Protein AF-A0A4U2CRG3-F1 (afdb_monomer_lite)

Structure (mmCIF, N/CA/C/O backbone):
data_AF-A0A4U2CRG3-F1
#
_entry.id   AF-A0A4U2CRG3-F1
#
loop_
_atom_site.group_PDB
_atom_site.id
_atom_site.type_symbol
_atom_site.label_atom_id
_atom_site.label_alt_id
_atom_site.label_comp_id
_atom_site.label_asym_id
_atom_site.label_entity_id
_atom_site.label_seq_id
_atom_site.pdbx_PDB_ins_code
_atom_site.Cartn_x
_atom_site.Cartn_y
_atom_site.Cartn_z
_atom_site.occupancy
_atom_site.B_iso_or_equiv
_atom_site.auth_seq_id
_atom_site.auth_comp_id
_atom_site.auth_asym_id
_atom_site.auth_atom_id
_atom_site.pdbx_PDB_model_num
ATOM 1 N N . SER A 1 1 ? 3.330 -23.494 9.020 1.00 34.62 1 SER A N 1
ATOM 2 C CA . SER A 1 1 ? 2.070 -23.099 9.670 1.00 34.62 1 SER A CA 1
ATOM 3 C C . SER A 1 1 ? 2.038 -21.586 9.669 1.00 34.62 1 SER A C 1
ATOM 5 O O . SER A 1 1 ? 2.830 -20.993 10.389 1.00 34.62 1 SER A O 1
ATOM 7 N N . PHE A 1 2 ? 1.264 -20.966 8.780 1.00 39.31 2 PHE A N 1
ATOM 8 C CA . PHE A 1 2 ? 1.054 -19.518 8.802 1.00 39.31 2 PHE A CA 1
ATOM 9 C C . PHE A 1 2 ? -0.208 -19.295 9.628 1.00 39.31 2 PHE A C 1
ATOM 11 O O . PHE A 1 2 ? -1.276 -19.777 9.255 1.00 39.31 2 PHE A O 1
ATOM 18 N N . GLY A 1 3 ? -0.039 -18.716 10.817 1.00 34.44 3 GLY A N 1
ATOM 19 C CA . GLY A 1 3 ? -1.126 -18.484 11.757 1.00 34.44 3 GLY A CA 1
ATOM 20 C C . GLY A 1 3 ? -2.215 -17.653 11.096 1.00 34.44 3 GLY A C 1
ATOM 21 O O . GLY A 1 3 ? -1.946 -16.582 10.565 1.00 34.44 3 GLY A O 1
ATOM 22 N N . ASN A 1 4 ? -3.432 -18.178 11.112 1.00 43.06 4 ASN A N 1
ATOM 23 C CA . ASN A 1 4 ? -4.621 -17.465 10.688 1.00 43.06 4 ASN A CA 1
ATOM 24 C C . ASN A 1 4 ? -4.918 -16.393 11.757 1.00 43.06 4 ASN A C 1
ATOM 26 O O . ASN A 1 4 ? -5.505 -16.703 12.793 1.00 43.06 4 ASN A O 1
ATOM 30 N N . THR A 1 5 ? -4.419 -15.169 11.570 1.00 43.66 5 THR A N 1
ATOM 31 C CA . THR A 1 5 ? -4.687 -14.012 12.437 1.00 43.66 5 THR A CA 1
ATOM 32 C C . THR A 1 5 ? -6.069 -13.465 12.104 1.00 43.66 5 THR A C 1
ATOM 34 O O . THR A 1 5 ? -6.242 -12.618 11.236 1.00 43.66 5 THR A O 1
ATOM 37 N N . THR A 1 6 ? -7.087 -13.948 12.811 1.00 58.34 6 THR A N 1
ATOM 38 C CA . THR A 1 6 ? -8.509 -13.586 12.648 1.00 58.34 6 THR A CA 1
ATOM 39 C C . THR A 1 6 ? -8.851 -12.102 12.900 1.00 58.34 6 THR A C 1
ATOM 41 O O . THR A 1 6 ? -10.028 -11.775 12.989 1.00 58.34 6 THR A O 1
ATOM 44 N N . ASN A 1 7 ? -7.866 -11.200 13.013 1.00 78.94 7 ASN A N 1
ATOM 45 C CA . ASN A 1 7 ? -8.049 -9.764 13.269 1.00 78.94 7 ASN A CA 1
ATOM 46 C C . ASN A 1 7 ? -7.220 -8.871 12.322 1.00 78.94 7 ASN A C 1
ATOM 48 O O . ASN A 1 7 ? -6.782 -7.792 12.711 1.00 78.94 7 ASN A O 1
ATOM 52 N N . GLN A 1 8 ? -6.967 -9.321 11.091 1.00 82.31 8 GLN A N 1
ATOM 53 C CA . GLN A 1 8 ? -6.216 -8.565 10.087 1.00 82.31 8 GLN A CA 1
ATOM 54 C C . GLN A 1 8 ? -7.108 -8.242 8.886 1.00 82.31 8 GLN A C 1
ATOM 56 O O . GLN A 1 8 ? -7.742 -9.128 8.312 1.00 82.31 8 GLN A O 1
ATOM 61 N N . LEU A 1 9 ? -7.135 -6.972 8.488 1.00 86.06 9 LEU A N 1
ATOM 62 C CA . LEU A 1 9 ? -7.739 -6.536 7.236 1.00 86.06 9 LEU A CA 1
ATOM 63 C C . LEU A 1 9 ? -6.715 -6.695 6.116 1.00 86.06 9 LEU A C 1
ATOM 65 O O . LEU A 1 9 ? -5.540 -6.364 6.283 1.00 86.06 9 LEU A O 1
ATOM 69 N N . SER A 1 10 ? -7.160 -7.196 4.967 1.00 87.62 10 SER A N 1
ATOM 70 C CA . SER A 1 10 ? -6.296 -7.391 3.807 1.00 87.62 10 SER A CA 1
ATOM 71 C C . SER A 1 10 ? -6.995 -6.982 2.520 1.00 87.62 10 SER A C 1
ATOM 73 O O . SER A 1 10 ? -8.203 -7.147 2.368 1.00 87.62 10 SER A O 1
ATOM 75 N N . SER A 1 11 ? -6.215 -6.441 1.592 1.00 88.31 11 SER A N 1
ATOM 76 C CA . SER A 1 11 ? -6.631 -6.179 0.220 1.00 88.31 11 SER A CA 1
ATOM 77 C C . SER A 1 11 ? -5.469 -6.474 -0.717 1.00 88.31 11 SER A C 1
ATOM 79 O O . SER A 1 11 ? -4.310 -6.365 -0.325 1.00 88.31 11 SER A O 1
ATOM 81 N N . GLY A 1 12 ? -5.751 -6.843 -1.960 1.00 89.75 12 GLY A N 1
ATOM 82 C CA . GLY A 1 12 ? -4.706 -7.192 -2.912 1.00 89.75 12 GLY A CA 1
ATOM 83 C C . GLY A 1 12 ? -5.208 -7.260 -4.339 1.00 89.75 12 GLY A C 1
ATOM 84 O O . GLY A 1 12 ? -6.406 -7.171 -4.605 1.00 89.75 12 GLY A O 1
ATOM 85 N N . GLY A 1 13 ? -4.267 -7.440 -5.255 1.00 89.25 13 GLY A N 1
ATOM 86 C CA . GLY A 1 13 ? -4.544 -7.556 -6.675 1.00 89.25 13 GLY A CA 1
ATOM 87 C C . GLY A 1 13 ? -3.283 -7.852 -7.471 1.00 89.25 13 GLY A C 1
ATOM 88 O O . GLY A 1 13 ? -2.215 -8.118 -6.917 1.00 89.25 13 GLY A O 1
ATOM 89 N N . THR A 1 14 ? -3.416 -7.785 -8.790 1.00 87.69 14 THR A N 1
ATOM 90 C CA . THR A 1 14 ? -2.298 -7.952 -9.716 1.00 87.69 14 THR A CA 1
ATOM 91 C C . THR A 1 14 ? -2.260 -6.761 -10.657 1.00 87.69 14 THR A C 1
ATOM 93 O O . THR A 1 14 ? -3.281 -6.389 -11.235 1.00 87.69 14 THR A O 1
ATOM 96 N N . LEU A 1 15 ? -1.084 -6.161 -10.802 1.00 85.12 15 LEU A N 1
ATOM 97 C CA . LEU A 1 15 ? -0.786 -5.222 -11.871 1.00 85.12 15 LEU A CA 1
ATOM 98 C C . LEU A 1 15 ? -0.105 -5.961 -13.015 1.00 85.12 15 LEU A C 1
ATOM 100 O O . LEU A 1 15 ? 0.742 -6.822 -12.792 1.00 85.12 15 LEU A O 1
ATOM 104 N N . GLN A 1 16 ? -0.464 -5.596 -14.238 1.00 79.75 16 GLN A N 1
ATOM 105 C CA . GLN A 1 16 ? 0.242 -6.036 -15.431 1.00 79.75 16 GLN A CA 1
ATOM 106 C C . GLN A 1 16 ? 1.063 -4.870 -15.963 1.00 79.75 16 GLN A C 1
ATOM 108 O O . GLN A 1 16 ? 0.558 -3.750 -16.070 1.00 79.75 16 GLN A O 1
ATOM 113 N N . VAL A 1 17 ? 2.324 -5.146 -16.277 1.00 71.56 17 VAL A N 1
ATOM 114 C CA . VAL A 1 17 ? 3.139 -4.282 -17.124 1.00 71.56 17 VAL A CA 1
ATOM 115 C C . VAL A 1 17 ? 3.112 -4.891 -18.520 1.00 71.56 17 VAL A C 1
ATOM 117 O O . VAL A 1 17 ? 3.406 -6.074 -18.691 1.00 71.56 17 VAL A O 1
ATOM 120 N N . ILE A 1 18 ? 2.661 -4.110 -19.496 1.00 64.31 18 ILE A N 1
ATOM 121 C CA . ILE A 1 18 ? 2.732 -4.472 -20.909 1.00 64.31 18 ILE A CA 1
ATOM 122 C C . ILE A 1 18 ? 3.911 -3.672 -21.441 1.00 64.31 18 ILE A C 1
ATOM 124 O O . ILE A 1 18 ? 3.756 -2.506 -21.785 1.00 64.31 18 ILE A O 1
ATOM 128 N N . ASP A 1 19 ? 5.092 -4.276 -21.393 1.00 59.72 19 ASP A N 1
ATOM 129 C CA . ASP A 1 19 ? 6.303 -3.694 -21.961 1.00 59.72 19 ASP A CA 1
ATOM 130 C C . ASP A 1 19 ? 6.549 -4.348 -23.337 1.00 59.72 19 ASP A C 1
ATOM 132 O O . ASP A 1 19 ? 6.550 -5.583 -23.420 1.00 59.72 19 ASP A O 1
ATOM 136 N N . PRO A 1 20 ? 6.651 -3.571 -24.433 1.00 56.03 20 PRO A N 1
ATOM 137 C CA . PRO A 1 20 ? 6.854 -4.118 -25.774 1.00 56.03 20 PRO A CA 1
ATOM 138 C C . PRO A 1 20 ? 8.214 -4.819 -25.936 1.00 56.03 20 PRO A C 1
ATOM 140 O O . PRO A 1 20 ? 8.336 -5.691 -26.802 1.00 56.03 20 PRO A O 1
ATOM 143 N N . ASP A 1 21 ? 9.197 -4.522 -25.081 1.00 61.81 21 ASP A N 1
ATOM 144 C CA . ASP A 1 21 ? 10.467 -5.232 -24.995 1.00 61.81 21 ASP A CA 1
ATOM 145 C C . ASP A 1 21 ? 10.328 -6.386 -23.981 1.00 61.81 21 ASP A C 1
ATOM 147 O O . ASP A 1 21 ? 10.588 -6.293 -22.781 1.00 61.81 21 ASP A O 1
ATOM 151 N N . HIS A 1 22 ? 9.870 -7.530 -24.497 1.00 55.59 22 HIS A N 1
ATOM 152 C CA . HIS A 1 22 ? 9.448 -8.730 -23.754 1.00 55.59 22 HIS A CA 1
ATOM 153 C C . HIS A 1 22 ? 10.429 -9.292 -22.692 1.00 55.59 22 HIS A C 1
ATOM 155 O O . HIS A 1 22 ? 10.020 -10.137 -21.893 1.00 55.59 22 HIS A O 1
ATOM 161 N N . ASP A 1 23 ? 11.693 -8.860 -22.654 1.00 58.47 23 ASP A N 1
ATOM 162 C CA . ASP A 1 23 ? 12.725 -9.363 -21.733 1.00 58.47 23 ASP A CA 1
ATOM 163 C C . ASP A 1 23 ? 12.799 -8.604 -20.389 1.00 58.47 23 ASP A C 1
ATOM 165 O O . ASP A 1 23 ? 13.526 -9.026 -19.488 1.00 58.47 23 ASP A O 1
ATOM 169 N N . GLN A 1 24 ? 12.030 -7.519 -20.204 1.00 61.00 24 GLN A N 1
ATOM 170 C CA . GLN A 1 24 ? 12.065 -6.695 -18.979 1.00 61.00 24 GLN A CA 1
ATOM 171 C C . GLN A 1 24 ? 10.696 -6.494 -18.304 1.00 61.00 24 GLN A C 1
ATOM 173 O O . GLN A 1 24 ? 10.538 -5.628 -17.439 1.00 61.00 24 GLN A O 1
ATOM 178 N N . ALA A 1 25 ? 9.707 -7.333 -18.623 1.00 68.75 25 ALA A N 1
ATOM 179 C CA . ALA A 1 25 ? 8.384 -7.271 -18.010 1.00 68.75 25 ALA A CA 1
ATOM 180 C C . ALA A 1 25 ? 8.427 -7.645 -16.510 1.00 68.75 25 ALA A C 1
ATOM 182 O O . ALA A 1 25 ? 8.412 -8.818 -16.132 1.00 68.75 25 ALA A O 1
ATOM 183 N N . GLY A 1 26 ? 8.457 -6.640 -15.634 1.00 84.88 26 GLY A N 1
ATOM 184 C CA . GLY A 1 26 ? 8.316 -6.819 -14.190 1.00 84.88 26 GLY A CA 1
ATOM 185 C C . GLY A 1 26 ? 8.336 -5.512 -13.402 1.00 84.88 26 GLY A C 1
ATOM 186 O O . GLY A 1 26 ? 8.660 -4.450 -13.932 1.00 84.88 26 GLY A O 1
ATOM 187 N N . PHE A 1 27 ? 7.998 -5.603 -12.117 1.00 89.94 27 PHE A N 1
ATOM 188 C CA . PHE A 1 27 ? 8.030 -4.489 -11.164 1.00 89.94 27 PHE A CA 1
ATOM 189 C C . PHE A 1 27 ? 9.222 -4.585 -10.210 1.00 89.94 27 PHE A C 1
ATOM 191 O O . PHE A 1 27 ? 9.689 -5.674 -9.870 1.00 89.94 27 PHE A O 1
ATOM 198 N N . ILE A 1 28 ? 9.678 -3.441 -9.709 1.00 93.31 28 ILE A N 1
ATOM 199 C CA . ILE A 1 28 ? 10.586 -3.397 -8.564 1.00 93.31 28 ILE A CA 1
ATOM 200 C C . ILE A 1 28 ? 9.822 -3.921 -7.340 1.00 93.31 28 ILE A C 1
ATOM 202 O O . ILE A 1 28 ? 8.840 -3.320 -6.896 1.00 93.31 28 ILE A O 1
ATOM 206 N N . ALA A 1 29 ? 10.257 -5.063 -6.801 1.00 95.56 29 ALA A N 1
ATOM 207 C CA . ALA A 1 29 ? 9.655 -5.629 -5.602 1.00 95.56 29 ALA A CA 1
ATOM 208 C C . ALA A 1 29 ? 9.928 -4.722 -4.395 1.00 95.56 29 ALA A C 1
ATOM 210 O O . ALA A 1 29 ? 11.069 -4.321 -4.158 1.00 95.56 29 ALA A O 1
ATOM 211 N N . GLN A 1 30 ? 8.891 -4.421 -3.617 1.00 96.56 30 GLN A N 1
ATOM 212 C CA . GLN A 1 30 ? 9.013 -3.535 -2.463 1.00 96.56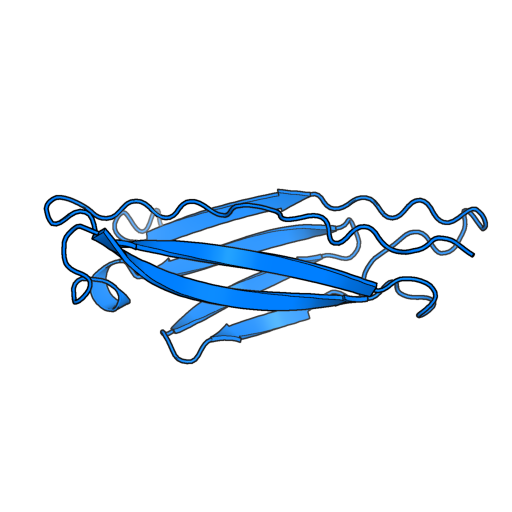 30 GLN A CA 1
ATOM 213 C C . GLN A 1 30 ? 8.037 -3.893 -1.350 1.00 96.56 30 GLN A C 1
ATOM 215 O O . GLN A 1 30 ? 6.928 -4.371 -1.598 1.00 96.56 30 GLN A O 1
ATOM 220 N N . THR A 1 31 ? 8.466 -3.595 -0.124 1.00 97.81 31 THR A N 1
ATOM 221 C CA . THR A 1 31 ? 7.667 -3.679 1.096 1.00 97.81 31 THR A CA 1
ATOM 222 C C . THR A 1 31 ? 7.692 -2.319 1.780 1.00 97.81 31 THR A C 1
ATOM 224 O O . THR A 1 31 ? 8.766 -1.789 2.061 1.00 97.81 31 THR A O 1
ATOM 227 N N . ILE A 1 32 ? 6.518 -1.752 2.050 1.00 97.50 32 ILE A N 1
ATOM 228 C CA . ILE A 1 32 ? 6.365 -0.426 2.654 1.00 97.50 32 ILE A CA 1
ATOM 229 C C . ILE A 1 32 ? 5.488 -0.553 3.897 1.00 97.50 32 ILE A C 1
ATOM 231 O O . ILE A 1 32 ? 4.353 -1.021 3.821 1.00 97.50 32 ILE A O 1
ATOM 235 N N . THR A 1 33 ? 5.998 -0.097 5.039 1.00 96.81 33 THR A N 1
ATOM 236 C CA . THR A 1 33 ? 5.207 0.047 6.265 1.00 96.81 33 THR A CA 1
ATOM 237 C C . THR A 1 33 ? 4.652 1.466 6.338 1.00 96.81 33 THR A C 1
ATOM 239 O O . THR A 1 33 ? 5.403 2.437 6.310 1.00 96.81 33 THR A O 1
ATOM 242 N N . THR A 1 34 ? 3.332 1.580 6.426 1.00 94.25 34 THR A N 1
ATOM 243 C CA . THR A 1 34 ? 2.606 2.852 6.566 1.00 94.25 34 THR A CA 1
ATOM 244 C C . THR A 1 34 ? 2.641 3.363 8.005 1.00 94.25 34 THR A C 1
ATOM 246 O O . THR A 1 34 ? 2.852 2.591 8.942 1.00 94.25 34 THR A O 1
ATOM 249 N N . THR A 1 35 ? 2.386 4.659 8.199 1.00 92.06 35 THR A N 1
ATOM 250 C CA . THR A 1 35 ? 2.285 5.278 9.535 1.00 92.06 35 THR A CA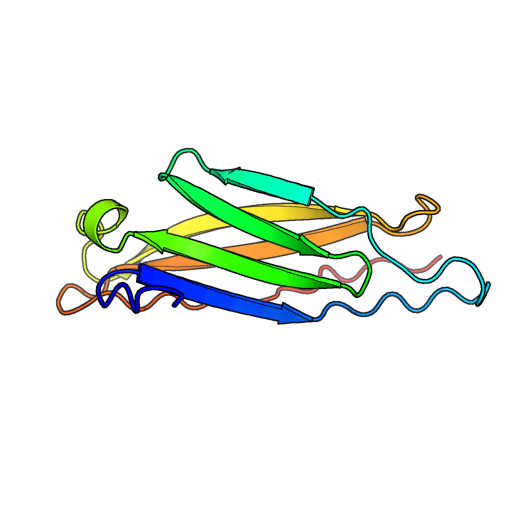 1
ATOM 251 C C . THR A 1 35 ? 1.197 4.644 10.400 1.00 92.06 35 THR A C 1
ATOM 253 O O . THR A 1 35 ? 1.387 4.494 11.603 1.00 92.06 35 THR A O 1
ATOM 256 N N . GLU A 1 36 ? 0.109 4.186 9.776 1.00 88.62 36 GLU A N 1
ATOM 257 C CA . GLU A 1 36 ? -1.006 3.488 10.433 1.00 88.62 36 GLU A CA 1
ATOM 258 C C . GLU A 1 36 ? -0.657 2.045 10.848 1.00 88.62 36 GLU A C 1
ATOM 260 O O . GLU A 1 36 ? -1.459 1.345 11.462 1.00 88.62 36 GLU A O 1
ATOM 265 N N . GLY A 1 37 ? 0.553 1.574 10.530 1.00 91.38 37 GLY A N 1
ATOM 266 C CA . GLY A 1 37 ? 1.017 0.225 10.854 1.00 91.38 37 GLY A CA 1
ATOM 267 C C . GLY A 1 37 ? 0.590 -0.847 9.853 1.00 91.38 37 GLY A C 1
ATOM 268 O O . GLY A 1 37 ? 0.838 -2.025 10.092 1.00 91.38 37 GLY A O 1
ATOM 269 N N . GLY A 1 38 ? -0.018 -0.466 8.728 1.00 93.50 38 GLY A N 1
ATOM 270 C CA . GLY A 1 38 ? -0.257 -1.386 7.621 1.00 93.50 38 GLY A CA 1
ATOM 271 C C . GLY A 1 38 ? 1.003 -1.650 6.797 1.00 93.50 38 GLY A C 1
ATOM 272 O O . GLY A 1 38 ? 1.882 -0.793 6.704 1.00 93.50 38 GLY A O 1
ATOM 273 N N . GLN A 1 39 ? 1.072 -2.819 6.172 1.00 97.00 39 GLN A N 1
ATOM 274 C CA . GLN A 1 39 ? 2.173 -3.288 5.345 1.00 97.00 39 GLN A CA 1
ATOM 275 C C . GLN A 1 39 ? 1.700 -3.501 3.906 1.00 97.00 39 GLN A C 1
ATOM 277 O O . GLN A 1 39 ? 0.868 -4.370 3.636 1.00 97.00 39 GLN A O 1
ATOM 282 N N . PHE A 1 40 ? 2.269 -2.729 2.986 1.00 97.31 40 PHE A N 1
ATOM 283 C CA . PHE A 1 40 ? 2.150 -2.932 1.549 1.00 97.31 40 PHE A CA 1
ATOM 284 C C . PHE A 1 40 ? 3.298 -3.801 1.037 1.00 97.31 40 PHE A C 1
ATOM 286 O O . PHE A 1 40 ? 4.441 -3.614 1.446 1.00 97.31 40 PHE A O 1
ATOM 293 N N . ASN A 1 41 ? 3.003 -4.716 0.120 1.00 97.31 41 ASN A N 1
ATOM 294 C CA . ASN A 1 41 ? 3.977 -5.528 -0.596 1.00 97.31 41 ASN A CA 1
ATOM 295 C C . ASN A 1 41 ? 3.606 -5.578 -2.077 1.00 97.31 41 ASN A C 1
ATOM 297 O O . ASN A 1 41 ? 2.427 -5.730 -2.387 1.00 97.31 41 ASN A O 1
ATOM 301 N N . ILE A 1 42 ? 4.593 -5.559 -2.971 1.00 95.81 42 ILE A N 1
ATOM 302 C CA . ILE A 1 42 ? 4.449 -5.953 -4.379 1.00 95.81 42 ILE A CA 1
ATOM 303 C C . ILE A 1 42 ? 5.649 -6.803 -4.800 1.00 95.81 42 ILE A C 1
ATOM 305 O O . ILE A 1 42 ? 6.778 -6.524 -4.397 1.00 95.81 42 ILE A O 1
ATOM 309 N N . ASN A 1 43 ? 5.410 -7.857 -5.581 1.00 94.94 43 ASN A N 1
ATOM 310 C CA . ASN A 1 43 ? 6.470 -8.689 -6.153 1.00 94.94 43 ASN A CA 1
ATOM 311 C C . ASN A 1 43 ? 6.763 -8.329 -7.619 1.00 94.94 43 ASN A C 1
ATOM 313 O O . ASN A 1 43 ? 6.048 -7.543 -8.238 1.00 94.94 43 ASN A O 1
ATOM 317 N N . ALA A 1 44 ? 7.806 -8.938 -8.188 1.00 92.38 44 ALA A N 1
ATOM 318 C CA . ALA A 1 44 ? 8.219 -8.667 -9.565 1.00 92.38 44 ALA A CA 1
ATOM 319 C C . ALA A 1 44 ? 7.140 -9.006 -10.605 1.00 92.38 44 ALA A C 1
ATOM 321 O O . ALA A 1 44 ? 7.074 -8.371 -11.652 1.00 92.38 44 ALA A O 1
ATOM 322 N N . GLN A 1 45 ? 6.256 -9.955 -10.295 1.00 89.88 45 GLN A N 1
ATOM 323 C CA . GLN A 1 45 ? 5.116 -10.336 -11.127 1.00 89.88 45 GLN A CA 1
ATOM 324 C C . GLN A 1 45 ? 3.900 -9.401 -10.960 1.00 89.88 45 GLN A C 1
ATOM 326 O O . GLN A 1 45 ? 2.835 -9.676 -11.507 1.00 89.88 45 GLN A O 1
ATOM 331 N N . GLY A 1 46 ? 4.020 -8.322 -10.181 1.00 89.94 46 GLY A N 1
ATOM 332 C CA . GLY A 1 46 ? 2.961 -7.333 -9.980 1.00 89.94 46 GLY A CA 1
ATOM 333 C C . GLY A 1 46 ? 1.858 -7.762 -9.012 1.00 89.94 46 GLY A C 1
ATOM 334 O O . GLY A 1 46 ? 0.855 -7.058 -8.889 1.00 89.94 46 GLY A O 1
ATOM 335 N N . HIS A 1 47 ? 2.011 -8.886 -8.304 1.00 92.94 47 HIS A N 1
ATOM 336 C CA . HIS A 1 47 ? 1.081 -9.259 -7.240 1.00 92.94 47 HIS A CA 1
ATOM 337 C C . HIS A 1 47 ? 1.352 -8.372 -6.039 1.00 92.94 47 HIS A C 1
ATOM 339 O O . HIS A 1 47 ? 2.456 -8.394 -5.486 1.00 92.94 47 HIS A O 1
ATOM 345 N N . TRP A 1 48 ? 0.339 -7.621 -5.629 1.00 95.50 48 TRP A N 1
ATOM 346 C CA . TRP A 1 48 ? 0.429 -6.721 -4.498 1.00 95.50 48 TRP A CA 1
ATOM 347 C C . TRP A 1 48 ? -0.574 -7.083 -3.409 1.00 95.50 48 TRP A C 1
ATOM 349 O O . TRP A 1 48 ? -1.633 -7.663 -3.661 1.00 95.50 48 TRP A O 1
ATOM 359 N N . SER A 1 49 ? -0.229 -6.727 -2.177 1.00 95.19 49 SER A N 1
ATOM 360 C CA . SER A 1 49 ? -1.110 -6.839 -1.020 1.00 95.19 49 SER A CA 1
ATOM 361 C C . SER A 1 49 ? -0.885 -5.680 -0.061 1.00 95.19 49 SER A C 1
ATOM 363 O O . SER A 1 49 ? 0.234 -5.196 0.085 1.00 95.19 49 SER A O 1
ATOM 365 N N . TYR A 1 50 ? -1.948 -5.258 0.607 1.00 94.75 50 TYR A N 1
ATOM 366 C CA . TYR A 1 50 ? -1.917 -4.386 1.767 1.00 94.75 50 TYR A CA 1
ATOM 367 C C . TYR A 1 50 ? -2.585 -5.102 2.934 1.00 94.75 50 TYR A C 1
ATOM 369 O O . TYR A 1 50 ? -3.676 -5.650 2.781 1.00 94.75 50 TYR A O 1
ATOM 377 N N . ASN A 1 51 ? -1.927 -5.096 4.087 1.00 92.44 51 ASN A N 1
ATOM 378 C CA . ASN A 1 51 ? -2.379 -5.763 5.299 1.00 92.44 51 ASN A CA 1
ATOM 379 C C . ASN A 1 51 ? -2.302 -4.793 6.469 1.00 92.44 51 ASN A C 1
ATOM 381 O O . ASN A 1 51 ? -1.277 -4.143 6.631 1.00 92.44 51 ASN A O 1
ATOM 385 N N . ILE A 1 52 ? -3.331 -4.715 7.303 1.00 90.62 52 ILE A N 1
ATOM 386 C CA . ILE A 1 52 ? -3.303 -3.903 8.521 1.00 90.62 52 ILE A CA 1
ATOM 387 C C . ILE A 1 52 ? -4.075 -4.605 9.633 1.00 90.62 52 ILE A C 1
ATOM 389 O O . ILE A 1 52 ? -5.135 -5.185 9.391 1.00 90.62 52 ILE A O 1
ATOM 393 N N . ASP A 1 53 ? -3.542 -4.566 10.853 1.00 88.00 53 ASP A N 1
ATOM 394 C CA . ASP A 1 53 ? -4.257 -5.080 12.018 1.00 88.00 53 ASP A CA 1
ATOM 395 C C . ASP A 1 53 ? -5.519 -4.253 12.249 1.00 88.00 53 ASP A C 1
ATOM 397 O O . ASP A 1 53 ? -5.483 -3.022 12.292 1.00 88.00 53 ASP A O 1
ATOM 401 N N . ASN A 1 54 ? -6.639 -4.939 12.443 1.00 84.12 54 ASN A N 1
ATOM 402 C CA . ASN A 1 54 ? -7.930 -4.310 12.669 1.00 84.12 54 ASN A CA 1
ATOM 403 C C . ASN A 1 54 ? -7.893 -3.340 13.869 1.00 84.12 54 ASN A C 1
ATOM 405 O O . ASN A 1 54 ? -8.448 -2.246 13.795 1.00 84.12 54 ASN A O 1
ATOM 409 N N . ASP A 1 55 ? -7.157 -3.681 14.934 1.00 85.62 55 ASP A N 1
ATOM 410 C CA . ASP A 1 55 ? -6.995 -2.840 16.131 1.00 85.62 55 ASP A CA 1
ATOM 411 C C . ASP A 1 55 ? -6.411 -1.450 15.829 1.00 85.62 55 ASP A C 1
ATOM 413 O O . ASP A 1 55 ? -6.670 -0.495 16.561 1.00 85.62 55 ASP A O 1
ATOM 417 N N . LYS A 1 56 ? -5.645 -1.305 14.739 1.00 87.06 56 LYS A N 1
ATOM 418 C CA . LYS A 1 56 ? -5.081 -0.014 14.322 1.00 87.06 56 LYS A CA 1
ATOM 419 C C . LYS A 1 56 ? -6.132 0.932 13.765 1.00 87.06 56 LYS A C 1
ATOM 421 O O . LYS A 1 56 ? -5.953 2.141 13.853 1.00 87.06 56 LYS A O 1
ATOM 426 N N . VAL A 1 57 ? -7.233 0.399 13.244 1.00 85.38 57 VAL A N 1
ATOM 427 C CA . VAL A 1 57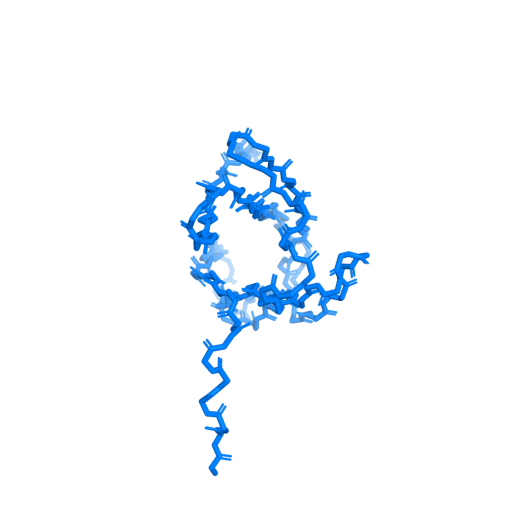 ? -8.252 1.167 12.516 1.00 85.38 57 VAL A CA 1
ATOM 428 C C . VAL A 1 57 ? -9.604 1.201 13.229 1.00 85.38 57 VAL A C 1
ATOM 430 O O . VAL A 1 57 ? -10.540 1.818 12.735 1.00 85.38 57 VAL A O 1
ATOM 433 N N . GLN A 1 58 ? -9.699 0.612 14.428 1.00 82.88 58 GLN A N 1
ATOM 434 C CA . GLN A 1 58 ? -10.896 0.650 15.285 1.00 82.88 58 GLN A CA 1
ATOM 435 C C . GLN A 1 58 ? -11.326 2.066 15.695 1.00 82.88 58 GLN A C 1
ATOM 437 O O . GLN A 1 58 ? -12.451 2.263 16.141 1.00 82.88 58 GLN A O 1
ATOM 442 N N . HIS A 1 59 ? -10.439 3.053 15.562 1.00 82.75 59 HIS A N 1
ATOM 443 C CA . HIS A 1 59 ? -10.758 4.448 15.843 1.00 82.75 59 HIS A CA 1
ATOM 444 C C . HIS A 1 59 ? -11.605 5.110 14.742 1.00 82.75 59 HIS A C 1
ATOM 446 O O . HIS A 1 59 ? -12.129 6.193 14.979 1.00 82.75 59 HIS A O 1
ATOM 452 N N . LEU A 1 60 ? -11.737 4.489 13.562 1.00 83.44 60 LEU A N 1
ATOM 453 C CA . LEU A 1 60 ? -12.564 4.998 12.469 1.00 83.44 60 LEU A CA 1
ATOM 454 C C . LEU A 1 60 ? -14.042 4.670 12.717 1.00 83.44 60 LEU A C 1
ATOM 456 O O . LEU A 1 60 ? -14.452 3.505 12.701 1.00 83.44 60 LEU A O 1
ATOM 460 N N . GLY A 1 61 ? -14.857 5.704 12.892 1.00 81.75 61 GLY A N 1
ATOM 461 C CA . GLY A 1 61 ? -16.309 5.612 12.938 1.00 81.75 61 GLY A CA 1
ATOM 462 C C . GLY A 1 61 ? -16.940 5.320 11.573 1.00 81.75 61 GLY A C 1
ATOM 463 O O . GLY A 1 61 ? -16.283 5.286 10.530 1.00 81.75 61 GLY A O 1
ATOM 464 N N . ALA A 1 62 ? -18.259 5.105 11.565 1.00 81.50 62 ALA A N 1
ATOM 465 C CA . ALA A 1 62 ? -19.006 4.884 10.327 1.00 81.50 62 ALA A CA 1
ATOM 466 C C . ALA A 1 62 ? -18.879 6.086 9.385 1.00 81.50 62 ALA A C 1
ATOM 468 O O . ALA A 1 62 ? -19.196 7.216 9.757 1.00 81.50 62 ALA A O 1
ATOM 469 N N . GLY A 1 63 ? -18.463 5.819 8.147 1.00 81.06 63 GLY A N 1
ATOM 470 C CA . GLY A 1 63 ? -18.277 6.849 7.124 1.00 81.06 63 GLY A CA 1
ATOM 471 C C . GLY A 1 63 ? -16.929 7.570 7.197 1.00 81.06 63 GLY A C 1
ATOM 472 O O . GLY A 1 63 ? -16.625 8.355 6.301 1.00 81.06 63 GLY A O 1
ATOM 473 N N . GLU A 1 64 ? -16.101 7.282 8.204 1.00 85.88 64 GLU A N 1
ATOM 474 C CA . GLU A 1 64 ? -14.710 7.726 8.234 1.00 85.88 64 GLU A CA 1
ATOM 475 C C . GLU A 1 64 ? -13.835 6.790 7.396 1.00 85.88 64 GLU A C 1
ATOM 477 O O . GLU A 1 64 ? -14.120 5.602 7.231 1.00 85.88 64 GLU A O 1
ATOM 482 N N . SER A 1 65 ? -12.765 7.331 6.819 1.00 88.12 65 SER A N 1
ATOM 483 C CA . SER A 1 65 ? -11.802 6.541 6.055 1.00 88.12 65 SER A CA 1
ATOM 484 C C . SER A 1 65 ? -10.448 7.229 5.994 1.00 88.12 65 SER A C 1
ATOM 486 O O . SER A 1 65 ? -10.360 8.449 6.146 1.00 88.12 65 SER A O 1
ATOM 488 N N . PHE A 1 66 ? -9.406 6.456 5.708 1.00 88.25 66 PHE A N 1
ATOM 489 C CA . PHE A 1 66 ? -8.128 6.997 5.256 1.00 88.25 66 PHE A CA 1
ATOM 490 C C . PHE A 1 66 ? -7.679 6.315 3.968 1.00 88.25 66 PHE A C 1
ATOM 492 O O . PHE A 1 66 ? -8.143 5.229 3.617 1.00 88.25 66 PHE A O 1
ATOM 499 N N . GLN A 1 67 ? -6.752 6.970 3.274 1.00 91.94 67 GLN A N 1
ATOM 500 C CA . GLN A 1 67 ? -6.152 6.476 2.042 1.00 91.94 67 GLN A CA 1
ATOM 501 C C . GLN A 1 67 ? -4.640 6.342 2.197 1.00 91.94 67 GLN A C 1
ATOM 503 O O . GLN A 1 67 ? -4.004 7.130 2.896 1.00 91.94 67 GLN A O 1
ATOM 508 N N . GLN A 1 68 ? -4.076 5.348 1.521 1.00 92.12 68 GLN A N 1
ATOM 509 C CA . GLN A 1 68 ? -2.640 5.163 1.343 1.00 92.12 68 GLN A CA 1
ATOM 510 C C . GLN A 1 68 ? -2.362 4.986 -0.145 1.00 92.12 68 GLN A C 1
ATOM 512 O O . GLN A 1 68 ? -3.006 4.162 -0.790 1.00 92.12 68 GLN A O 1
ATOM 517 N N . THR A 1 69 ? -1.411 5.746 -0.681 1.00 94.31 69 THR A N 1
ATOM 518 C CA . THR A 1 69 ? -1.000 5.644 -2.084 1.00 94.31 69 THR A CA 1
ATOM 519 C C . THR A 1 69 ? 0.423 5.116 -2.157 1.00 94.31 69 THR A C 1
ATOM 521 O O . THR A 1 69 ? 1.322 5.658 -1.515 1.00 94.31 69 THR A O 1
ATOM 524 N N . PHE A 1 70 ? 0.620 4.068 -2.950 1.00 94.62 70 PHE A N 1
ATOM 525 C CA . PHE A 1 70 ? 1.913 3.436 -3.183 1.00 94.62 70 PHE A CA 1
ATOM 526 C C . PHE A 1 70 ? 2.280 3.559 -4.657 1.00 94.62 70 PHE A C 1
ATOM 528 O O . PHE A 1 70 ? 1.585 3.010 -5.511 1.00 94.62 70 PHE A O 1
ATOM 535 N N . THR A 1 71 ? 3.383 4.240 -4.950 1.00 94.19 71 THR A N 1
ATOM 536 C CA . THR A 1 71 ? 3.940 4.287 -6.304 1.00 94.19 71 THR A CA 1
ATOM 537 C C . THR A 1 71 ? 4.814 3.057 -6.533 1.00 94.19 71 THR A C 1
ATOM 539 O O . THR A 1 71 ? 5.723 2.767 -5.753 1.00 94.19 71 THR A O 1
ATOM 542 N N . VAL A 1 72 ? 4.530 2.317 -7.600 1.00 90.88 72 VAL A N 1
ATOM 543 C CA . VAL A 1 72 ? 5.305 1.166 -8.073 1.00 90.88 72 VAL A CA 1
ATOM 544 C C . VAL A 1 72 ? 5.939 1.500 -9.423 1.00 90.88 72 VAL A C 1
ATOM 546 O O . VAL A 1 72 ? 5.384 2.286 -10.191 1.00 90.88 72 VAL A O 1
ATOM 549 N N . GLU A 1 73 ? 7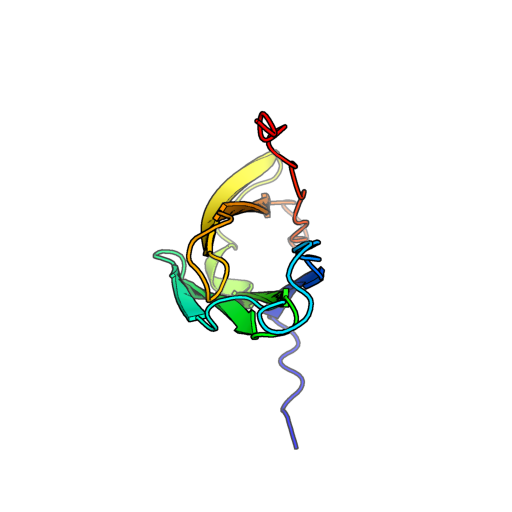.088 0.903 -9.722 1.00 90.62 73 GLU A N 1
ATOM 550 C CA . GLU A 1 73 ? 7.882 1.197 -10.922 1.00 90.62 73 GLU A CA 1
ATOM 551 C C . GLU A 1 73 ? 8.300 -0.102 -11.623 1.00 90.62 73 GLU A C 1
ATOM 553 O O . GLU A 1 73 ? 8.513 -1.124 -10.957 1.00 90.62 73 GLU A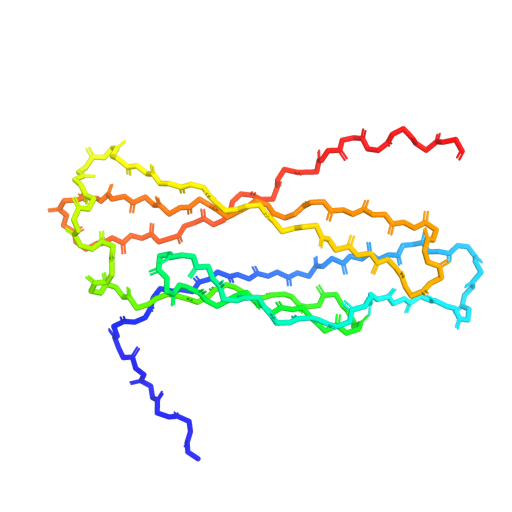 O 1
ATOM 558 N N . SER A 1 74 ? 8.366 -0.085 -12.958 1.00 89.50 74 SER A N 1
ATOM 559 C CA . SER A 1 74 ? 8.911 -1.200 -13.735 1.00 89.50 74 SER A CA 1
ATOM 560 C C . SER A 1 74 ? 10.410 -1.336 -13.487 1.00 89.50 74 SER A C 1
ATOM 562 O O . SER A 1 74 ? 11.087 -0.378 -13.122 1.00 89.50 74 SER A O 1
ATOM 564 N N . ILE A 1 75 ? 10.955 -2.536 -13.679 1.00 87.19 75 ILE A N 1
ATOM 565 C CA . ILE A 1 75 ? 12.391 -2.786 -13.466 1.00 87.19 75 ILE A CA 1
ATOM 566 C C . ILE A 1 75 ? 13.261 -1.912 -14.385 1.00 87.19 75 ILE A C 1
ATOM 568 O O . ILE A 1 75 ? 14.328 -1.473 -13.965 1.00 87.19 75 ILE A O 1
ATOM 572 N N . ASP A 1 76 ? 12.797 -1.641 -15.607 1.00 82.12 76 ASP A N 1
ATOM 573 C CA . ASP A 1 76 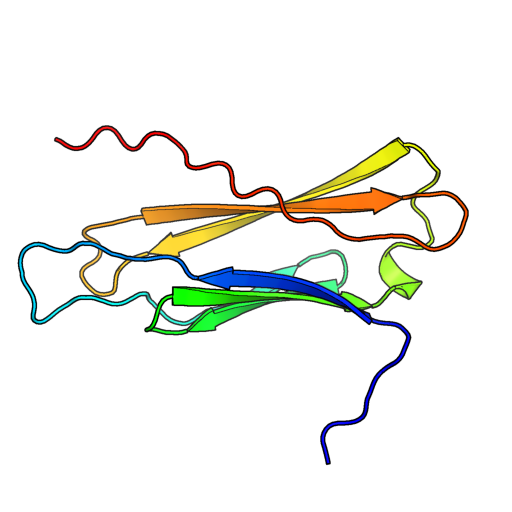? 13.490 -0.779 -16.574 1.00 82.12 76 ASP A CA 1
ATOM 574 C C . ASP A 1 76 ? 13.275 0.729 -16.316 1.00 82.12 76 ASP A C 1
ATOM 576 O O . ASP A 1 76 ? 13.912 1.579 -16.928 1.00 82.12 76 ASP A O 1
ATOM 580 N N . GLY A 1 77 ? 12.384 1.092 -15.387 1.00 84.25 77 GLY A N 1
ATOM 581 C CA . GLY A 1 77 ? 12.029 2.487 -15.103 1.00 84.25 77 GLY A CA 1
ATOM 582 C C . GLY A 1 77 ? 11.116 3.131 -16.155 1.00 84.25 77 GLY A C 1
ATOM 583 O O . GLY A 1 77 ? 10.708 4.282 -15.988 1.00 84.25 77 GLY A O 1
ATOM 584 N N . SER A 1 78 ? 10.752 2.389 -17.206 1.00 82.56 78 SER A N 1
ATOM 585 C CA . SER A 1 78 ? 9.855 2.804 -18.291 1.00 82.56 78 SER A CA 1
ATOM 586 C C . SER A 1 78 ? 8.426 3.124 -17.833 1.00 82.56 78 SER A C 1
ATOM 588 O O . SER A 1 78 ? 7.750 3.952 -18.439 1.00 82.56 78 SER A O 1
ATOM 590 N N . ALA A 1 79 ? 7.951 2.508 -16.746 1.00 82.44 79 ALA A N 1
ATOM 591 C CA . ALA A 1 79 ? 6.576 2.633 -16.281 1.00 82.44 79 ALA A CA 1
ATOM 592 C C . ALA A 1 79 ? 6.499 2.904 -14.776 1.00 82.44 79 ALA A C 1
ATOM 594 O O . ALA A 1 79 ? 7.201 2.289 -13.975 1.00 82.44 79 ALA A O 1
ATOM 595 N N . LYS A 1 80 ? 5.565 3.778 -14.381 1.00 88.31 80 LYS A N 1
ATOM 596 C CA . LYS A 1 80 ? 5.185 4.023 -12.981 1.00 88.31 80 LYS A CA 1
ATOM 597 C C . LYS A 1 80 ? 3.671 3.940 -12.824 1.00 88.31 80 LYS A C 1
ATOM 599 O O . LYS A 1 80 ? 2.925 4.344 -13.716 1.00 88.31 80 LYS A O 1
ATOM 604 N N . LYS A 1 81 ? 3.201 3.404 -11.699 1.00 84.56 81 LYS A N 1
ATOM 605 C CA . LYS A 1 81 ? 1.770 3.264 -11.394 1.00 84.56 81 LYS A CA 1
ATOM 606 C C . LYS A 1 81 ? 1.519 3.524 -9.916 1.00 84.56 81 LYS A C 1
ATOM 608 O O . LYS A 1 81 ? 2.267 3.037 -9.077 1.00 84.56 81 LYS A O 1
ATOM 613 N N . ASP A 1 82 ? 0.433 4.216 -9.607 1.00 92.69 82 ASP A N 1
ATOM 614 C CA . ASP A 1 82 ? -0.032 4.375 -8.234 1.00 92.69 82 ASP A CA 1
ATOM 615 C C . ASP A 1 82 ? -1.089 3.323 -7.884 1.00 92.69 82 ASP A C 1
ATOM 617 O O . ASP A 1 82 ? -1.992 3.027 -8.669 1.00 92.69 82 ASP A O 1
ATOM 621 N N . ILE A 1 83 ? -0.978 2.770 -6.679 1.00 89.75 83 ILE A N 1
ATOM 622 C CA . ILE A 1 83 ? -1.985 1.918 -6.050 1.00 89.75 83 ILE A CA 1
ATOM 623 C C . ILE A 1 83 ? -2.533 2.669 -4.846 1.00 89.75 83 ILE A C 1
ATOM 625 O O . ILE A 1 83 ? -1.810 2.895 -3.876 1.00 89.75 83 ILE A O 1
ATOM 629 N N . THR A 1 84 ? -3.813 3.023 -4.894 1.00 92.88 84 THR A N 1
ATOM 630 C CA . THR A 1 84 ? -4.517 3.624 -3.760 1.00 92.88 84 THR A CA 1
ATOM 631 C C . THR A 1 84 ? -5.284 2.550 -2.999 1.00 92.88 84 THR A C 1
ATOM 633 O O . THR A 1 84 ? -6.049 1.776 -3.568 1.00 92.88 84 THR A O 1
ATOM 636 N N . VAL A 1 85 ? -5.076 2.497 -1.691 1.00 90.38 85 VAL A N 1
ATOM 637 C CA . VAL A 1 85 ? -5.832 1.652 -0.772 1.00 90.38 85 VAL A CA 1
ATOM 638 C C . VAL A 1 85 ? -6.653 2.554 0.133 1.00 90.38 85 VAL A C 1
ATOM 640 O O . VAL A 1 85 ? -6.088 3.413 0.809 1.00 90.38 85 VAL A O 1
ATOM 643 N N . THR A 1 86 ? -7.966 2.332 0.171 1.00 89.50 86 THR A N 1
ATOM 644 C CA . THR A 1 86 ? -8.889 3.028 1.072 1.00 89.50 86 THR A CA 1
ATOM 645 C C . THR A 1 86 ? -9.310 2.080 2.194 1.00 89.50 86 THR A C 1
ATOM 647 O O . THR A 1 86 ? -9.711 0.941 1.956 1.00 89.50 86 THR A O 1
ATOM 650 N N . VAL A 1 87 ? -9.209 2.533 3.440 1.00 87.25 87 VAL A N 1
ATOM 651 C CA . VAL A 1 87 ? -9.702 1.791 4.607 1.00 87.25 87 VAL A CA 1
ATOM 652 C C . VAL A 1 87 ? -10.897 2.538 5.173 1.00 87.25 87 VAL A C 1
ATOM 654 O O . VAL A 1 87 ? -10.770 3.712 5.510 1.00 87.25 87 VAL A O 1
ATOM 657 N N . HIS A 1 88 ? -12.047 1.868 5.268 1.00 84.25 88 HIS A N 1
ATOM 658 C CA . HIS A 1 88 ? -13.300 2.457 5.736 1.00 84.25 88 HIS A CA 1
ATOM 659 C C . HIS A 1 88 ? -13.654 1.971 7.146 1.00 84.25 88 HIS A C 1
ATOM 661 O O . HIS A 1 88 ? -13.612 0.773 7.434 1.00 84.25 88 HIS A O 1
ATOM 667 N N . GLY A 1 89 ? -14.064 2.901 8.005 1.00 79.25 89 GLY A N 1
ATOM 668 C CA . GLY A 1 89 ? -14.738 2.607 9.263 1.00 79.25 89 GLY A CA 1
ATOM 669 C C . GLY A 1 89 ? -16.222 2.315 9.033 1.00 79.25 89 GLY A C 1
ATOM 670 O O . GLY A 1 89 ? -16.889 2.957 8.216 1.00 79.25 89 GLY A O 1
ATOM 671 N N . THR A 1 90 ? -16.761 1.328 9.749 1.00 67.00 90 THR A N 1
ATOM 672 C CA . THR A 1 90 ? -18.148 0.852 9.569 1.00 67.00 90 THR A CA 1
ATOM 673 C C . THR A 1 90 ? -19.003 0.949 10.837 1.00 67.00 90 THR A C 1
ATOM 675 O O . THR A 1 90 ? -20.200 0.695 10.765 1.00 67.00 90 THR A O 1
ATOM 678 N N . ASN A 1 91 ? -18.431 1.328 11.990 1.00 60.84 91 ASN A N 1
ATOM 679 C CA . ASN A 1 91 ? -19.076 1.335 13.320 1.00 60.84 91 ASN A CA 1
ATOM 680 C C . ASN A 1 91 ? -19.662 -0.020 13.798 1.00 60.84 91 ASN A C 1
ATOM 682 O O . ASN A 1 91 ? -20.159 -0.089 14.914 1.00 60.84 91 ASN A O 1
ATOM 686 N N . ASP A 1 92 ? -19.560 -1.097 13.017 1.00 59.09 92 ASP A N 1
ATOM 687 C CA . ASP A 1 92 ? -19.750 -2.491 13.438 1.00 59.09 92 ASP A CA 1
ATOM 688 C C . ASP A 1 92 ? -18.945 -3.360 12.446 1.00 59.09 92 ASP A C 1
ATOM 690 O O . ASP A 1 92 ? -19.295 -3.455 11.271 1.00 59.09 92 ASP A O 1
ATOM 694 N N . ALA A 1 93 ? -17.792 -3.871 12.900 1.00 52.16 93 ALA A N 1
ATOM 695 C CA . ALA A 1 93 ? -16.752 -4.598 12.145 1.00 52.16 93 ALA A CA 1
ATOM 696 C C . ALA A 1 93 ? -16.237 -3.907 10.848 1.00 52.16 93 ALA A C 1
ATOM 698 O O . ALA A 1 93 ? -16.898 -3.974 9.806 1.00 52.16 93 ALA A O 1
ATOM 699 N N . PRO A 1 94 ? -15.054 -3.254 10.857 1.00 51.50 94 PRO A N 1
ATOM 700 C CA . PRO A 1 94 ? -14.535 -2.543 9.686 1.00 51.50 94 PRO A CA 1
ATOM 701 C C . PRO A 1 94 ? -14.199 -3.495 8.538 1.00 51.50 94 PRO A C 1
ATOM 703 O O . PRO A 1 94 ? -13.709 -4.607 8.734 1.00 51.50 94 PRO A O 1
ATOM 706 N N . VAL A 1 95 ? -14.450 -3.025 7.318 1.00 58.16 95 VAL A N 1
ATOM 707 C CA . VAL A 1 95 ? -14.141 -3.723 6.068 1.00 58.16 95 VAL A CA 1
ATOM 708 C C . VAL A 1 95 ? -13.181 -2.835 5.282 1.00 58.16 95 VAL A C 1
ATOM 710 O O . VAL A 1 95 ? -13.505 -1.692 4.965 1.00 58.16 95 VAL A O 1
ATOM 713 N N . ALA A 1 96 ? -11.989 -3.344 4.968 1.00 53.28 96 ALA A N 1
ATOM 714 C CA . ALA A 1 96 ? -11.079 -2.673 4.044 1.00 53.28 96 ALA A CA 1
ATOM 715 C C . ALA A 1 96 ? -11.463 -3.024 2.602 1.00 53.28 96 ALA A C 1
ATOM 717 O O . ALA A 1 96 ? -11.646 -4.195 2.272 1.00 53.28 96 ALA A O 1
ATOM 718 N N . SER A 1 97 ? -11.544 -2.018 1.736 1.00 56.66 97 SER A N 1
ATOM 719 C CA . SER A 1 97 ? -11.761 -2.202 0.303 1.00 56.66 97 SER A CA 1
ATOM 720 C C . SER A 1 97 ? -10.797 -1.309 -0.462 1.00 56.66 97 SER A C 1
ATOM 722 O O . SER A 1 97 ? -10.904 -0.088 -0.395 1.00 56.66 97 SER A O 1
ATOM 724 N N . ALA A 1 98 ? -9.858 -1.892 -1.207 1.00 45.66 98 ALA A N 1
ATOM 725 C CA . ALA A 1 98 ? -9.023 -1.097 -2.098 1.00 45.66 98 ALA A CA 1
ATOM 726 C C . ALA A 1 98 ? -9.757 -0.820 -3.413 1.00 45.66 98 ALA A C 1
ATOM 728 O O . ALA A 1 98 ? -10.212 -1.742 -4.092 1.00 45.66 98 ALA A O 1
ATOM 729 N N . GLU A 1 99 ? -9.821 0.452 -3.795 1.00 44.75 99 GLU A N 1
ATOM 730 C CA . GLU A 1 99 ? -10.177 0.861 -5.147 1.00 44.75 99 GLU A CA 1
ATOM 731 C C . GLU A 1 99 ? -8.893 1.118 -5.943 1.00 44.75 99 GLU A C 1
ATOM 733 O O . GLU A 1 99 ? -8.124 2.029 -5.649 1.00 44.75 99 GLU A O 1
ATOM 738 N N . VAL A 1 100 ? -8.642 0.321 -6.983 1.00 40.88 100 VAL A N 1
ATOM 739 C CA . VAL A 1 100 ? -7.568 0.639 -7.930 1.00 40.88 100 VAL A CA 1
ATOM 740 C C . VAL A 1 100 ? -8.094 1.711 -8.873 1.00 40.88 100 VAL A C 1
ATOM 742 O O . VAL A 1 100 ? -8.840 1.418 -9.808 1.00 40.88 100 VAL A O 1
ATOM 745 N N . ARG A 1 101 ? -7.700 2.964 -8.646 1.00 43.56 101 ARG A N 1
ATOM 746 C CA . ARG A 1 101 ? -7.854 4.007 -9.659 1.00 43.56 101 ARG A CA 1
ATOM 747 C C . ARG A 1 101 ? -6.651 3.962 -10.577 1.00 43.56 101 ARG A C 1
ATOM 749 O O . ARG A 1 101 ? -5.558 4.380 -10.211 1.00 43.56 101 ARG A O 1
ATOM 756 N N . LEU A 1 102 ? -6.864 3.446 -11.783 1.00 35.56 102 LEU A N 1
ATOM 757 C CA . LEU A 1 102 ? -5.913 3.635 -12.865 1.00 35.56 102 LEU A CA 1
ATOM 758 C C . LEU A 1 102 ? -5.891 5.136 -13.165 1.00 35.56 102 LEU A C 1
ATOM 760 O O . LEU A 1 102 ? -6.847 5.663 -13.727 1.00 35.56 102 LEU A O 1
ATOM 764 N N . ALA A 1 103 ? -4.825 5.833 -12.770 1.00 39.28 103 ALA A N 1
ATOM 765 C CA . ALA A 1 103 ? -4.513 7.088 -13.429 1.00 39.28 103 ALA A CA 1
ATOM 766 C C . ALA A 1 103 ? -4.337 6.752 -14.913 1.00 39.28 103 ALA A C 1
ATOM 768 O O . ALA A 1 103 ? -3.562 5.854 -15.259 1.00 39.28 103 ALA A O 1
ATOM 769 N N . ASN A 1 104 ? -5.112 7.414 -15.770 1.00 35.75 104 ASN A N 1
ATOM 770 C CA . ASN A 1 104 ? -4.923 7.375 -17.210 1.00 35.75 104 ASN A CA 1
ATOM 771 C C . ASN A 1 104 ? -3.513 7.919 -17.468 1.00 35.75 104 ASN A C 1
ATOM 773 O O . ASN A 1 104 ? -3.309 9.132 -17.503 1.00 35.75 104 ASN A O 1
ATOM 777 N N . GLY A 1 105 ? -2.531 7.022 -17.550 1.00 39.22 105 GLY A N 1
ATOM 778 C CA . GLY A 1 105 ? -1.213 7.352 -18.051 1.00 39.22 105 GLY A CA 1
ATOM 779 C C . GLY A 1 105 ? -1.403 7.773 -19.494 1.00 39.22 105 GLY A C 1
ATOM 780 O O . GLY A 1 105 ? -1.958 7.017 -20.287 1.00 39.22 105 GLY A O 1
ATOM 781 N N . LEU A 1 106 ? -1.032 9.011 -19.791 1.00 36.75 106 LEU A N 1
ATOM 782 C CA . LEU A 1 106 ? -0.796 9.454 -21.150 1.00 36.75 106 LEU A CA 1
ATOM 783 C C . LEU A 1 106 ? 0.346 8.567 -21.671 1.00 36.75 106 LEU A C 1
ATOM 785 O O . LEU A 1 106 ? 1.492 8.753 -21.273 1.00 36.75 106 LEU A O 1
ATOM 789 N N . GLU A 1 107 ? 0.003 7.530 -22.430 1.00 40.47 107 GLU A N 1
ATOM 790 C CA . GLU A 1 107 ? 0.951 6.812 -23.276 1.00 40.47 107 GLU A CA 1
ATOM 791 C C . GLU A 1 107 ? 1.330 7.793 -24.395 1.00 40.47 107 GLU A C 1
ATOM 793 O O . GLU A 1 107 ? 0.502 8.084 -25.262 1.00 40.47 107 GLU A O 1
ATOM 798 N N . ASP A 1 108 ? 2.524 8.377 -24.313 1.00 42.25 108 ASP A N 1
ATOM 799 C CA . ASP A 1 108 ? 3.290 8.745 -25.508 1.00 42.25 108 ASP A CA 1
ATOM 800 C C . ASP A 1 108 ? 4.430 7.734 -25.644 1.00 42.25 108 ASP A C 1
ATOM 802 O O . ASP A 1 108 ? 5.087 7.472 -24.606 1.00 42.25 108 ASP A O 1
#

pLDDT: mean 77.02, std 19.5, range [34.44, 97.81]

Foldseek 3Di:
DPDPPVFKAKDWDFDWDDDVPVPFTFWDWDWDQDPLRWIWTAGRRRTIMIMDGNVSCQVAAAPDKDKDKDWIAGPVRPDIWIWIWIWGHRNPDTHTDTDGDTPPPPDD

Secondary structure (DSSP, 8-state):
-----TTEEEEEEE-----SSTT---B--EEEE-TTS-EEEE-TT-EEEEEEEHHHHTT--TT-EEEEEEEEEBTTSS-EEEEEEEEE--SSS-EEE-----------

Sequence (108 aa):
SFGNTTNQLSSGGTLQVIDPDHDQAGFIAQTITTTEGGQFNINAQGHWSYNIDNDKVQHLGAGESFQQTFTVESIDGSAKKDITVTVHGTNDAPVASAEVRLANGLED

Radius of gyration: 15.66 Å; chains: 1; bounding box: 33×33×42 Å